Protein AF-A0A1R1A2C7-F1 (afdb_monomer)

Solvent-accessible surface area (backbone atoms only — not comparable to full-atom values): 6260 Å² total; per-residue (Å²): 117,74,68,60,58,54,49,56,50,51,51,52,50,51,54,51,51,52,58,71,68,53,67,55,67,71,57,52,54,53,50,50,53,48,48,52,52,50,35,51,52,44,45,53,53,35,50,52,50,51,53,52,50,52,51,51,51,54,53,48,56,50,35,34,74,68,69,76,42,66,92,82,44,61,68,59,53,50,53,53,50,53,52,48,53,54,42,50,50,45,51,52,53,32,52,53,49,50,50,52,53,50,51,53,53,42,46,75,71,62,75,60,129

Sequence (113 aa):
MLSYLASETSEAYLKKMKK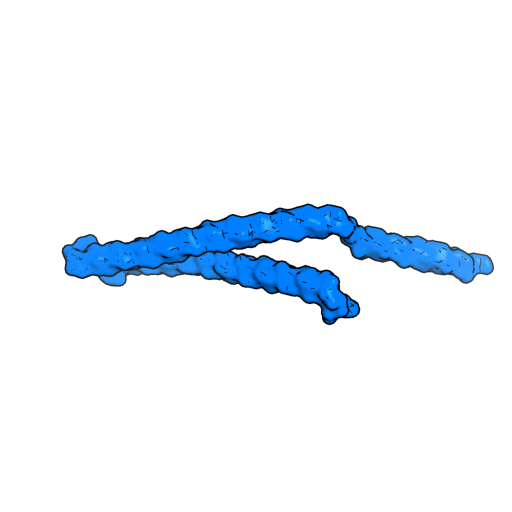MYAIDVNQLGALEWVLVIAGTFATIVSTIALVYWLYKIILFLWQVKLAKANLNDSIFWKRMGIALVIIMLFVTSGMFAILEGIFNVLGKMGWTM

Mean predicted aligned error: 14.44 Å

Radius of gyration: 26.16 Å; Cα contacts (8 Å, |Δi|>4): 31; chains: 1; bounding box: 45×22×90 Å

Foldseek 3Di:
DVVVVVVVVVVVVVVVVVVVPPPPVVVVVVVLVVLVVVLVVLVVVLVVLVVVLVVVVVVQVVCVVVVNDDPPPVVVVVVSVVSVVVSVVSVVSSVVSVVVVVVVVCVVVVVPD

pLDDT: mean 73.15, std 12.79, range [44.91, 91.94]

Structure (mmCIF, N/CA/C/O backbone):
data_AF-A0A1R1A2C7-F1
#
_entry.id   AF-A0A1R1A2C7-F1
#
loop_
_atom_site.group_PDB
_atom_site.id
_atom_site.type_symbol
_atom_site.label_atom_id
_atom_site.label_alt_id
_atom_site.label_comp_id
_atom_site.label_asym_id
_atom_site.label_entity_id
_atom_site.label_seq_id
_atom_site.pdbx_PDB_ins_code
_atom_site.Cartn_x
_atom_site.Cartn_y
_atom_site.Cartn_z
_atom_site.occupancy
_atom_site.B_iso_or_equiv
_atom_site.auth_seq_id
_atom_site.auth_comp_id
_atom_site.auth_asym_id
_atom_site.auth_atom_id
_atom_site.pdbx_PDB_model_num
ATOM 1 N N . MET A 1 1 ? 14.806 -10.898 -65.736 1.00 49.12 1 MET A N 1
ATOM 2 C CA . MET A 1 1 ? 14.293 -9.547 -65.407 1.00 49.12 1 MET A CA 1
ATOM 3 C C . MET A 1 1 ? 13.236 -9.585 -64.301 1.00 49.12 1 MET A C 1
ATOM 5 O O . MET A 1 1 ? 13.365 -8.825 -63.357 1.00 49.12 1 MET A O 1
ATOM 9 N N . LEU A 1 2 ? 12.266 -10.513 -64.335 1.00 50.66 2 LEU A N 1
ATOM 10 C CA . LEU A 1 2 ? 11.272 -10.695 -63.256 1.00 50.66 2 LEU A CA 1
ATOM 11 C C . LEU A 1 2 ? 11.848 -11.212 -61.918 1.00 50.66 2 LEU A C 1
ATOM 13 O O . LEU A 1 2 ? 11.314 -10.890 -60.864 1.00 50.66 2 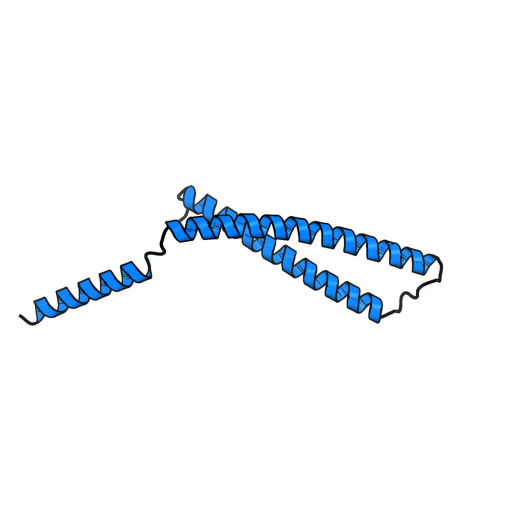LEU A O 1
ATOM 17 N N . SER A 1 3 ? 12.959 -11.958 -61.936 1.00 52.62 3 SER A N 1
ATOM 18 C CA . SER A 1 3 ? 13.619 -12.462 -60.718 1.00 52.62 3 SER A CA 1
ATOM 19 C C . SER A 1 3 ? 14.326 -11.378 -59.890 1.00 52.62 3 SER A C 1
ATOM 21 O O . SER A 1 3 ? 14.399 -11.504 -58.673 1.00 52.62 3 SER A O 1
ATOM 23 N N . TYR A 1 4 ? 14.795 -10.298 -60.526 1.00 53.62 4 TYR A N 1
ATOM 24 C CA . TYR A 1 4 ? 15.480 -9.181 -59.856 1.00 53.62 4 TYR A CA 1
ATOM 25 C C . TYR A 1 4 ? 14.511 -8.262 -59.092 1.00 53.62 4 TYR A C 1
ATOM 27 O O . TYR A 1 4 ? 14.854 -7.720 -58.047 1.00 53.62 4 TYR A O 1
ATOM 35 N N . LEU A 1 5 ? 13.271 -8.125 -59.572 1.00 55.19 5 LEU A N 1
ATOM 36 C CA . LEU A 1 5 ? 12.240 -7.336 -58.884 1.00 55.19 5 LEU A CA 1
ATOM 37 C C . LEU A 1 5 ? 11.719 -8.047 -57.621 1.00 55.19 5 LEU A C 1
ATOM 39 O O . LEU A 1 5 ? 11.337 -7.401 -56.642 1.00 55.19 5 LEU A O 1
ATOM 43 N N . ALA A 1 6 ? 11.742 -9.383 -57.615 1.00 58.38 6 ALA A N 1
ATOM 44 C CA . ALA A 1 6 ? 11.377 -10.187 -56.451 1.00 58.38 6 ALA A CA 1
ATOM 45 C C . ALA A 1 6 ? 12.449 -10.128 -55.345 1.00 58.38 6 ALA A C 1
ATOM 47 O O . ALA A 1 6 ? 12.106 -10.085 -54.164 1.00 58.38 6 ALA A O 1
ATOM 48 N N . SER A 1 7 ? 13.738 -10.066 -55.705 1.00 56.62 7 SER A N 1
ATOM 49 C CA . SER A 1 7 ? 14.815 -9.940 -54.716 1.00 56.62 7 SER A CA 1
ATOM 50 C C . SER A 1 7 ? 14.813 -8.569 -54.037 1.00 56.62 7 SER A C 1
ATOM 52 O O . SER A 1 7 ? 14.844 -8.519 -52.810 1.00 56.62 7 SER A O 1
ATOM 54 N N . GLU A 1 8 ? 14.668 -7.468 -54.786 1.00 60.47 8 GLU A N 1
ATOM 55 C CA . GLU A 1 8 ? 14.618 -6.117 -54.195 1.00 60.47 8 GLU A CA 1
ATOM 56 C C . GLU A 1 8 ? 13.424 -5.924 -53.254 1.00 60.47 8 GLU A C 1
ATOM 58 O O . GLU A 1 8 ? 13.559 -5.334 -52.180 1.00 60.47 8 GLU A O 1
ATOM 63 N N . THR A 1 9 ? 12.256 -6.460 -53.618 1.00 65.88 9 THR A N 1
ATOM 64 C CA . THR A 1 9 ? 11.080 -6.411 -52.743 1.00 65.88 9 THR A CA 1
ATOM 65 C C . THR A 1 9 ? 11.298 -7.251 -51.490 1.00 65.88 9 THR A C 1
ATOM 67 O O . THR A 1 9 ? 11.064 -6.751 -50.391 1.00 65.88 9 THR A O 1
ATOM 70 N N . SER A 1 10 ? 11.812 -8.479 -51.612 1.00 62.91 10 SER A N 1
ATOM 71 C CA . SER A 1 10 ? 12.092 -9.349 -50.461 1.00 62.91 10 SER A CA 1
ATOM 72 C C . SER A 1 10 ? 13.101 -8.738 -49.480 1.00 62.91 10 SER A C 1
ATOM 74 O O . SER A 1 10 ? 12.859 -8.742 -48.272 1.00 62.91 10 SER A O 1
ATOM 76 N N . GLU A 1 11 ? 14.174 -8.112 -49.973 1.00 72.44 11 GLU A N 1
ATOM 77 C CA . GLU A 1 11 ? 15.144 -7.423 -49.120 1.00 72.44 11 GLU A CA 1
ATOM 78 C C . GLU A 1 11 ? 14.541 -6.180 -48.463 1.00 72.44 11 GLU A C 1
ATOM 80 O O . GLU A 1 11 ? 14.780 -5.923 -47.279 1.00 72.44 11 GLU A O 1
ATOM 85 N N . ALA A 1 12 ? 13.701 -5.432 -49.184 1.00 68.56 12 ALA A N 1
ATOM 86 C CA . ALA A 1 12 ? 12.972 -4.303 -48.622 1.00 68.56 12 ALA A CA 1
ATOM 87 C C . ALA A 1 12 ? 11.993 -4.743 -47.518 1.00 68.56 12 ALA A C 1
ATOM 89 O O . ALA A 1 12 ? 11.914 -4.081 -46.479 1.00 68.56 12 ALA A O 1
ATOM 90 N N . TYR A 1 13 ? 11.303 -5.876 -47.688 1.00 62.53 13 TYR A N 1
ATOM 91 C CA . TYR A 1 13 ? 10.437 -6.468 -46.663 1.00 62.53 13 TYR A CA 1
ATOM 92 C C . TYR A 1 13 ? 11.237 -6.942 -45.446 1.00 62.53 13 TYR A C 1
ATOM 94 O O . TYR A 1 13 ? 10.869 -6.612 -44.317 1.00 62.53 13 TYR A O 1
ATOM 102 N N . LEU A 1 14 ? 12.370 -7.621 -45.647 1.00 64.75 14 LEU A N 1
ATOM 103 C CA . LEU A 1 14 ? 13.258 -8.038 -44.558 1.00 64.75 14 LEU A CA 1
ATOM 104 C C . LEU A 1 14 ? 13.818 -6.838 -43.788 1.00 64.75 14 LEU A C 1
ATOM 106 O O . LEU A 1 14 ? 13.853 -6.851 -42.560 1.00 64.75 14 LEU A O 1
ATOM 110 N N . LYS A 1 15 ? 14.184 -5.755 -44.477 1.00 68.19 15 LYS A N 1
ATOM 111 C CA . LYS A 1 15 ? 14.676 -4.520 -43.848 1.00 68.19 15 LYS A CA 1
ATOM 112 C C . LYS A 1 15 ? 13.582 -3.794 -43.058 1.00 68.19 15 LYS A C 1
ATOM 114 O O . LYS A 1 15 ? 13.873 -3.199 -42.022 1.00 68.19 15 LYS A O 1
ATOM 119 N N . LYS A 1 16 ? 12.326 -3.864 -43.513 1.00 62.94 16 LYS A N 1
ATOM 120 C CA . LYS A 1 16 ? 11.154 -3.294 -42.827 1.00 62.94 16 LYS A CA 1
ATOM 121 C C . LYS A 1 16 ? 10.780 -4.104 -41.581 1.00 62.94 16 LYS A C 1
ATOM 123 O O . LYS A 1 16 ? 10.561 -3.512 -40.529 1.00 62.94 16 LYS A O 1
ATOM 128 N N . MET A 1 17 ? 10.822 -5.435 -41.672 1.00 59.47 17 MET A N 1
ATOM 129 C CA . MET A 1 17 ? 10.673 -6.351 -40.532 1.00 59.47 17 MET A CA 1
ATOM 130 C C . MET A 1 17 ? 11.777 -6.124 -39.491 1.00 59.47 17 MET A C 1
ATOM 132 O O . MET A 1 17 ? 11.493 -5.969 -38.308 1.00 59.47 17 MET A O 1
ATOM 136 N N . LYS A 1 18 ? 13.035 -5.993 -39.934 1.00 56.41 18 LYS A N 1
ATOM 137 C CA . LYS A 1 18 ? 14.185 -5.732 -39.056 1.00 56.41 18 LYS A CA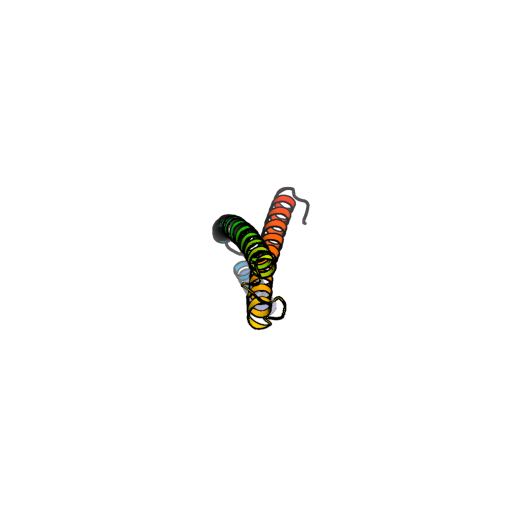 1
ATOM 138 C C . LYS A 1 18 ? 14.118 -4.357 -38.383 1.00 56.41 18 LYS A C 1
ATOM 140 O O . LYS A 1 18 ? 14.595 -4.217 -37.269 1.00 56.41 18 LYS A O 1
ATOM 145 N N . LYS A 1 19 ? 13.500 -3.355 -39.024 1.00 57.88 19 LYS A N 1
ATOM 146 C CA . LYS A 1 19 ? 13.232 -2.035 -38.424 1.00 57.88 19 LYS A CA 1
ATOM 147 C C . LYS A 1 19 ? 12.044 -2.021 -37.457 1.00 57.88 19 LYS A C 1
ATOM 149 O O . LYS A 1 19 ? 12.091 -1.251 -36.512 1.00 57.88 19 LYS A O 1
ATOM 154 N N . MET A 1 20 ? 11.009 -2.841 -37.665 1.00 57.69 20 MET A N 1
ATOM 155 C CA . MET A 1 20 ? 9.928 -3.005 -36.675 1.00 57.69 20 MET A CA 1
ATOM 156 C C . MET A 1 20 ? 10.402 -3.752 -35.421 1.00 57.69 20 MET A C 1
ATOM 158 O O . MET A 1 20 ? 9.956 -3.429 -34.328 1.00 57.69 20 MET A O 1
ATOM 162 N N . TYR A 1 21 ? 11.309 -4.724 -35.575 1.00 48.81 21 TYR A N 1
ATOM 163 C CA . TYR A 1 21 ? 11.869 -5.516 -34.470 1.00 48.81 21 TYR A CA 1
ATOM 164 C C . TYR A 1 21 ? 13.131 -4.930 -33.834 1.00 48.81 21 TYR A C 1
ATOM 166 O O . TYR A 1 21 ? 13.552 -5.404 -32.780 1.00 48.81 21 TYR A O 1
ATOM 174 N N . ALA A 1 22 ? 13.744 -3.911 -34.442 1.00 48.03 22 ALA A N 1
ATOM 175 C CA . ALA A 1 22 ? 14.788 -3.125 -33.800 1.00 48.03 22 ALA A CA 1
ATOM 176 C C . ALA A 1 22 ? 14.132 -2.220 -32.754 1.00 48.03 22 ALA A C 1
ATOM 178 O O . ALA A 1 22 ? 13.984 -1.017 -32.950 1.00 48.03 22 ALA A O 1
ATOM 179 N N . ILE A 1 23 ? 13.689 -2.834 -31.658 1.00 50.72 23 ILE A N 1
ATOM 180 C CA . ILE A 1 23 ? 13.350 -2.122 -30.437 1.00 50.72 23 ILE A CA 1
ATOM 181 C C . ILE A 1 23 ? 14.615 -1.356 -30.061 1.00 50.72 23 ILE A C 1
ATOM 183 O O . ILE A 1 23 ? 15.681 -1.946 -29.873 1.00 50.72 23 ILE A O 1
ATOM 187 N N . ASP A 1 24 ? 14.508 -0.033 -30.063 1.00 47.97 24 ASP A N 1
ATOM 188 C CA . ASP A 1 24 ? 15.617 0.867 -29.804 1.00 47.97 24 ASP A CA 1
ATOM 189 C C . ASP A 1 24 ? 16.172 0.550 -28.406 1.00 47.97 24 ASP A C 1
ATOM 191 O O . ASP A 1 24 ? 15.517 0.783 -27.388 1.00 47.97 24 ASP A O 1
ATOM 195 N N . VAL A 1 25 ? 17.361 -0.055 -28.351 1.00 53.00 25 VAL A N 1
ATOM 196 C CA . VAL A 1 25 ? 18.024 -0.502 -27.111 1.00 53.00 25 VAL A CA 1
ATOM 197 C C . VAL A 1 25 ? 18.177 0.629 -26.091 1.00 53.00 25 VAL A C 1
ATOM 199 O O . VAL A 1 25 ? 18.214 0.385 -24.886 1.00 53.00 25 VAL A O 1
ATOM 202 N N . ASN A 1 26 ? 18.190 1.877 -26.562 1.00 53.44 26 ASN A N 1
ATOM 203 C CA . ASN A 1 26 ? 18.236 3.059 -25.713 1.00 53.44 26 ASN A CA 1
ATOM 204 C C . ASN A 1 26 ? 16.892 3.338 -25.008 1.00 53.44 26 ASN A C 1
ATOM 206 O O . ASN A 1 26 ? 16.872 3.809 -23.873 1.00 53.44 26 ASN A O 1
ATOM 210 N N . GLN A 1 27 ? 15.763 3.011 -25.646 1.00 53.47 27 GLN A N 1
ATOM 211 C CA . GLN A 1 27 ? 14.435 3.108 -25.029 1.00 53.47 27 GLN A CA 1
ATO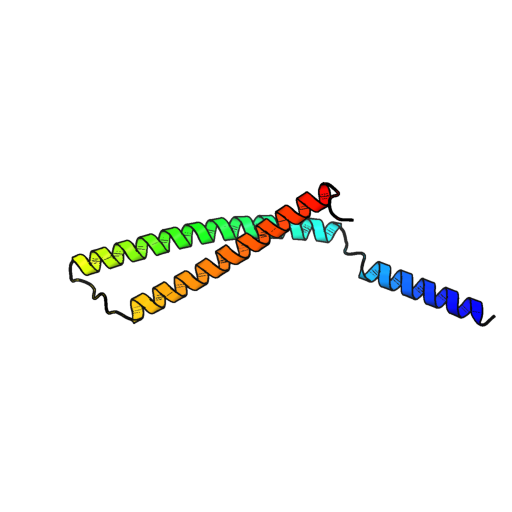M 212 C C . GLN A 1 27 ? 14.167 1.951 -24.063 1.00 53.47 27 GLN A C 1
ATOM 214 O O . GLN A 1 27 ? 13.546 2.169 -23.025 1.00 53.47 27 GLN A O 1
ATOM 219 N N . LEU A 1 28 ? 14.695 0.755 -24.349 1.00 56.59 28 LEU A N 1
ATOM 220 C CA . LEU A 1 28 ? 14.689 -0.376 -23.413 1.00 56.59 28 LEU A CA 1
ATOM 221 C C . LEU A 1 28 ? 15.410 -0.029 -22.104 1.00 56.59 28 LEU A C 1
ATOM 223 O O . LEU A 1 28 ? 14.858 -0.258 -21.035 1.00 56.59 28 LEU A O 1
ATOM 227 N N . GLY A 1 29 ? 16.588 0.603 -22.172 1.00 60.59 29 GLY A N 1
ATOM 228 C CA . GLY A 1 29 ? 17.335 1.003 -20.973 1.00 60.59 29 GLY A CA 1
ATOM 229 C C . GLY A 1 29 ? 16.610 2.041 -20.105 1.00 60.59 29 GLY A C 1
ATOM 230 O O . GLY A 1 29 ? 16.622 1.943 -18.878 1.00 60.59 29 GLY A O 1
ATOM 231 N N . ALA A 1 30 ? 15.935 3.015 -20.723 1.00 62.38 30 ALA A N 1
ATOM 232 C CA . ALA A 1 30 ? 15.129 3.997 -19.997 1.00 62.38 30 ALA A CA 1
ATOM 233 C C . ALA A 1 30 ? 13.864 3.370 -19.386 1.00 62.38 30 ALA A C 1
ATOM 235 O O . ALA A 1 30 ? 13.507 3.685 -18.250 1.00 62.38 30 ALA A O 1
ATOM 236 N N . LEU A 1 31 ? 13.209 2.459 -20.113 1.00 62.78 31 LEU A N 1
ATOM 237 C CA . LEU A 1 31 ? 12.029 1.742 -19.636 1.00 62.78 31 LEU A CA 1
ATOM 238 C C . LEU A 1 31 ? 12.372 0.802 -18.472 1.00 62.78 31 LEU A C 1
ATOM 240 O O . LEU A 1 31 ? 11.640 0.778 -17.487 1.00 62.78 31 LEU A O 1
ATOM 244 N N . GLU A 1 32 ? 13.510 0.104 -18.542 1.00 66.38 32 GLU A N 1
ATOM 245 C CA . GLU A 1 32 ? 14.046 -0.704 -17.440 1.00 66.38 32 GLU A CA 1
ATOM 246 C C . GLU A 1 32 ? 14.267 0.141 -16.185 1.00 66.38 32 GLU A C 1
ATOM 248 O O . GLU A 1 32 ? 13.814 -0.226 -15.104 1.00 66.38 32 GLU A O 1
ATOM 253 N N . TRP A 1 33 ? 14.918 1.300 -16.309 1.00 66.75 33 TRP A N 1
ATOM 254 C CA . TRP A 1 33 ? 15.166 2.176 -15.161 1.00 66.75 33 TRP A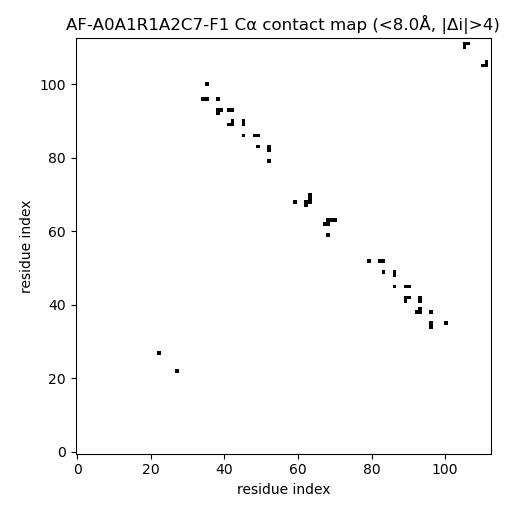 CA 1
ATOM 255 C C . TRP A 1 33 ? 13.871 2.712 -14.542 1.00 66.75 33 TRP A C 1
ATOM 257 O O . TRP A 1 33 ? 13.734 2.754 -13.318 1.00 66.75 33 TRP A O 1
ATOM 267 N N . VAL A 1 34 ? 12.894 3.075 -15.378 1.00 73.12 34 VAL A N 1
ATOM 268 C CA . VAL A 1 34 ? 11.564 3.502 -14.923 1.00 73.12 34 VAL A CA 1
ATOM 269 C C . VAL A 1 34 ? 10.831 2.358 -14.222 1.00 73.12 34 VAL A C 1
ATOM 271 O O . VAL A 1 34 ? 10.265 2.584 -13.154 1.00 73.12 34 VAL A O 1
ATOM 274 N N . LEU A 1 35 ? 10.883 1.135 -14.757 1.00 70.19 35 LEU A N 1
ATOM 275 C CA . LEU A 1 35 ? 10.295 -0.057 -14.138 1.00 70.19 35 LEU A CA 1
ATOM 276 C C . LEU A 1 35 ? 10.952 -0.392 -12.796 1.00 70.19 35 LEU A C 1
ATOM 278 O O . LEU A 1 35 ? 10.246 -0.686 -11.835 1.00 70.19 35 LEU A O 1
ATOM 282 N N . VAL A 1 36 ? 12.278 -0.288 -12.689 1.00 73.19 36 VAL A N 1
ATOM 283 C CA . VAL A 1 36 ? 13.012 -0.542 -11.438 1.00 73.19 36 VAL A CA 1
ATOM 284 C C . VAL A 1 36 ? 12.641 0.484 -10.366 1.00 73.19 36 VAL A C 1
ATOM 286 O O . VAL A 1 36 ? 12.346 0.108 -9.226 1.00 73.19 36 VAL A O 1
ATOM 289 N N . ILE A 1 37 ? 12.599 1.775 -10.713 1.00 75.94 37 ILE A N 1
ATOM 290 C CA . ILE A 1 37 ? 12.165 2.823 -9.780 1.00 75.94 37 ILE A CA 1
ATOM 291 C C . ILE A 1 37 ? 10.706 2.589 -9.380 1.00 75.94 37 ILE A C 1
ATOM 293 O O . ILE A 1 37 ? 10.396 2.543 -8.188 1.00 75.94 37 ILE A O 1
ATOM 297 N N . ALA A 1 38 ? 9.813 2.413 -10.355 1.00 73.69 38 ALA A N 1
ATOM 298 C CA . ALA A 1 38 ? 8.388 2.227 -10.111 1.00 73.69 38 ALA A CA 1
ATOM 299 C C . ALA A 1 38 ? 8.119 0.984 -9.252 1.00 73.69 38 ALA A C 1
ATOM 301 O O . ALA A 1 38 ? 7.349 1.061 -8.298 1.00 73.69 38 ALA A O 1
ATOM 302 N N . GLY A 1 39 ? 8.805 -0.128 -9.524 1.00 74.19 39 GLY A N 1
ATOM 303 C CA . GLY A 1 39 ? 8.719 -1.361 -8.745 1.00 74.19 39 GLY A CA 1
ATOM 304 C C . GLY A 1 39 ? 9.205 -1.178 -7.308 1.00 74.19 39 GLY A C 1
ATOM 305 O O . GLY A 1 39 ? 8.544 -1.623 -6.367 1.00 74.19 39 GLY A O 1
ATOM 306 N N . THR A 1 40 ? 10.308 -0.454 -7.107 1.00 78.38 40 THR A N 1
ATOM 307 C CA . THR A 1 40 ? 10.839 -0.169 -5.763 1.00 78.38 40 THR A CA 1
ATOM 308 C C . THR A 1 40 ? 9.873 0.699 -4.956 1.00 78.38 40 THR A C 1
ATOM 310 O O . THR A 1 40 ? 9.532 0.362 -3.820 1.00 78.38 40 THR A O 1
ATOM 313 N N . PHE A 1 41 ? 9.360 1.779 -5.553 1.00 79.62 41 PHE A N 1
ATOM 314 C CA . PHE A 1 41 ? 8.359 2.636 -4.914 1.00 79.62 41 PHE A CA 1
ATOM 315 C C . PHE A 1 41 ? 7.063 1.877 -4.616 1.00 79.62 41 PHE A C 1
ATOM 317 O O . PHE A 1 41 ? 6.549 1.970 -3.501 1.00 79.62 41 PHE A O 1
ATOM 324 N N . ALA A 1 42 ? 6.564 1.083 -5.567 1.00 79.19 42 ALA A N 1
ATOM 325 C CA . ALA A 1 42 ? 5.375 0.259 -5.376 1.00 79.19 42 ALA A CA 1
ATOM 326 C C . ALA A 1 42 ? 5.552 -0.727 -4.214 1.00 79.19 42 ALA A C 1
ATOM 328 O O . ALA A 1 42 ? 4.648 -0.880 -3.395 1.00 79.19 42 ALA A O 1
ATOM 329 N N . THR A 1 43 ? 6.733 -1.334 -4.082 1.00 81.38 43 THR A N 1
ATOM 330 C CA . THR A 1 43 ? 7.035 -2.281 -2.999 1.00 81.38 43 THR A CA 1
ATOM 331 C C . THR A 1 43 ? 7.039 -1.595 -1.631 1.00 81.38 43 THR A C 1
ATOM 333 O O . THR A 1 43 ? 6.428 -2.101 -0.686 1.00 81.38 43 THR A O 1
ATOM 336 N N . ILE A 1 44 ? 7.661 -0.415 -1.514 1.00 85.12 44 ILE A N 1
ATOM 337 C CA . ILE A 1 44 ? 7.686 0.364 -0.263 1.00 85.12 44 ILE A CA 1
ATOM 338 C C . ILE A 1 44 ? 6.267 0.787 0.130 1.00 85.12 44 ILE A C 1
ATOM 340 O O . ILE A 1 44 ? 5.842 0.558 1.265 1.00 85.12 44 ILE A O 1
ATOM 344 N N . VAL A 1 45 ? 5.510 1.353 -0.814 1.00 86.00 45 VAL A N 1
ATOM 345 C CA . VAL A 1 45 ? 4.131 1.804 -0.579 1.00 86.00 45 VAL A CA 1
ATOM 346 C C . VAL A 1 45 ? 3.236 0.629 -0.188 1.00 86.00 45 VAL A C 1
ATOM 348 O O . VAL A 1 45 ? 2.493 0.724 0.788 1.00 86.00 45 VAL A O 1
ATOM 351 N N . SER A 1 46 ? 3.350 -0.499 -0.891 1.00 85.75 46 SER A N 1
ATOM 352 C CA . SER A 1 46 ? 2.592 -1.715 -0.591 1.00 85.75 46 SER A CA 1
ATOM 353 C C . SER A 1 46 ? 2.919 -2.262 0.799 1.00 85.75 46 SER A C 1
ATOM 355 O O . SER A 1 46 ? 2.015 -2.646 1.538 1.00 85.75 46 SER A O 1
ATOM 357 N N . THR A 1 47 ? 4.193 -2.244 1.196 1.00 85.81 47 THR A N 1
ATOM 358 C CA . THR A 1 47 ? 4.626 -2.691 2.529 1.00 85.81 47 THR A CA 1
ATOM 359 C C . THR A 1 47 ? 4.027 -1.814 3.628 1.00 85.81 47 THR A C 1
ATOM 361 O O . THR A 1 47 ? 3.444 -2.331 4.581 1.00 85.81 47 THR A O 1
ATOM 364 N N . ILE A 1 48 ? 4.098 -0.487 3.480 1.00 88.38 48 ILE A N 1
ATOM 365 C CA . ILE A 1 48 ? 3.502 0.459 4.437 1.00 88.38 48 ILE A CA 1
ATOM 366 C C . ILE A 1 48 ? 1.982 0.267 4.509 1.00 88.38 48 ILE A C 1
ATOM 368 O O . ILE A 1 48 ? 1.414 0.243 5.602 1.00 88.38 48 ILE A O 1
ATOM 372 N N . ALA A 1 49 ? 1.322 0.087 3.362 1.00 88.31 49 ALA A N 1
ATOM 373 C CA . ALA A 1 49 ? -0.115 -0.158 3.299 1.00 88.31 49 ALA A CA 1
ATOM 374 C C . ALA A 1 49 ? -0.511 -1.456 4.024 1.00 88.31 49 ALA A C 1
ATOM 376 O O . ALA A 1 49 ? -1.497 -1.460 4.762 1.00 88.31 49 ALA A O 1
ATOM 377 N N . LEU A 1 50 ? 0.279 -2.527 3.887 1.00 87.81 50 LEU A N 1
ATOM 378 C CA . LEU A 1 50 ? 0.080 -3.797 4.596 1.00 87.81 50 LEU A CA 1
ATOM 379 C C . LEU A 1 50 ? 0.215 -3.636 6.115 1.00 87.81 50 LEU A C 1
ATOM 381 O O . LEU A 1 50 ? -0.639 -4.105 6.868 1.00 87.81 50 LEU A O 1
ATOM 385 N N . VAL A 1 51 ? 1.254 -2.929 6.570 1.00 91.50 51 VAL A N 1
ATOM 386 C CA . VAL A 1 51 ? 1.471 -2.643 7.998 1.00 91.50 51 VAL A CA 1
ATOM 387 C C . VAL A 1 51 ? 0.327 -1.799 8.563 1.00 91.50 51 VAL A C 1
ATOM 389 O O . VAL A 1 51 ? -0.210 -2.112 9.627 1.00 91.50 51 VAL A O 1
ATOM 392 N N . TYR A 1 52 ? -0.098 -0.762 7.838 1.00 90.44 52 TYR A N 1
ATOM 393 C CA . TYR A 1 52 ? -1.227 0.076 8.237 1.00 90.44 52 TYR A CA 1
ATOM 394 C C . TYR A 1 52 ? -2.539 -0.717 8.301 1.00 90.44 52 TYR A C 1
ATOM 396 O O . TYR A 1 52 ? -3.321 -0.562 9.242 1.00 90.44 52 TYR A O 1
ATOM 404 N N . TRP A 1 53 ? -2.774 -1.599 7.327 1.00 91.94 53 TRP A N 1
ATOM 405 C CA . TRP A 1 53 ? -3.941 -2.475 7.294 1.00 91.94 53 TRP A CA 1
ATOM 406 C C . TRP A 1 53 ? -3.971 -3.423 8.502 1.00 91.94 53 TRP A C 1
ATOM 408 O O . TRP A 1 53 ? -4.994 -3.507 9.186 1.00 91.94 53 TRP A O 1
ATOM 418 N N . LEU A 1 54 ? -2.840 -4.056 8.836 1.00 89.44 54 LEU A N 1
ATOM 419 C CA . LEU A 1 54 ? -2.706 -4.899 10.030 1.00 89.44 54 LEU A CA 1
ATOM 420 C C . LEU A 1 54 ? -2.975 -4.110 11.314 1.00 89.44 54 LEU A C 1
ATOM 422 O O . LEU A 1 54 ? -3.758 -4.547 12.160 1.00 89.44 54 LEU A O 1
ATOM 426 N N . TYR A 1 55 ? -2.386 -2.919 11.437 1.00 91.62 55 TYR A N 1
ATOM 427 C CA . TYR A 1 55 ? -2.624 -2.035 12.575 1.00 91.62 55 TYR A CA 1
ATOM 428 C C . TYR A 1 55 ? -4.116 -1.708 12.735 1.00 91.62 55 TYR A C 1
ATOM 430 O O . TYR A 1 55 ? -4.661 -1.813 13.834 1.00 91.62 55 TYR A O 1
ATOM 438 N N . LYS A 1 56 ? -4.812 -1.390 11.635 1.00 86.94 56 LYS A N 1
ATOM 439 C CA . LYS A 1 56 ? -6.260 -1.133 11.621 1.00 86.94 56 LYS A CA 1
ATOM 440 C C . LYS A 1 56 ? -7.086 -2.327 12.103 1.00 86.94 56 LYS A C 1
ATOM 442 O O . LYS A 1 56 ? -8.050 -2.110 12.839 1.00 86.94 56 LYS A O 1
ATOM 447 N N . ILE A 1 57 ? -6.724 -3.557 11.726 1.00 88.38 57 ILE A N 1
ATOM 448 C CA . ILE A 1 57 ? -7.397 -4.769 12.225 1.00 88.38 57 ILE A CA 1
ATOM 449 C C . ILE A 1 57 ? -7.213 -4.912 13.729 1.00 88.38 57 ILE A C 1
ATOM 451 O O . ILE A 1 57 ? -8.190 -5.125 14.443 1.00 88.38 57 ILE A O 1
ATOM 455 N N . ILE A 1 58 ? -5.984 -4.769 14.222 1.00 89.25 58 ILE A N 1
ATOM 456 C CA . ILE A 1 58 ? -5.689 -4.911 15.652 1.00 89.25 58 ILE A CA 1
ATOM 457 C C . ILE A 1 58 ? -6.463 -3.861 16.460 1.00 89.25 58 ILE A C 1
ATOM 459 O O . ILE A 1 58 ? -7.066 -4.180 17.485 1.00 89.25 58 ILE A O 1
ATOM 463 N N . LEU A 1 59 ? -6.511 -2.619 15.970 1.00 88.25 59 LEU A N 1
ATOM 464 C CA . LEU A 1 59 ? -7.267 -1.537 16.598 1.00 88.25 59 LEU A CA 1
ATOM 465 C C . LEU A 1 59 ? -8.772 -1.847 16.631 1.00 88.25 59 LEU A C 1
ATOM 467 O O . LEU A 1 59 ? -9.422 -1.635 17.653 1.00 88.25 59 LEU A O 1
ATOM 471 N N . PHE A 1 60 ? -9.323 -2.396 15.545 1.00 85.38 60 PHE A N 1
ATOM 472 C CA . PHE A 1 60 ? -10.720 -2.829 15.498 1.00 85.38 60 PHE A CA 1
ATOM 473 C C . PHE A 1 60 ? -11.006 -3.964 16.488 1.00 85.38 60 PHE A C 1
ATOM 475 O O . PHE A 1 60 ? -11.962 -3.875 17.256 1.00 85.38 60 PHE A O 1
ATOM 482 N N . LEU A 1 61 ? -10.145 -4.984 16.550 1.00 85.19 61 LEU A N 1
ATOM 483 C CA . LEU A 1 61 ? -10.259 -6.076 17.524 1.00 85.19 61 LEU A CA 1
ATOM 484 C C . LEU A 1 61 ? -10.210 -5.557 18.968 1.00 85.19 61 LEU A C 1
ATOM 486 O O . LEU A 1 61 ? -10.942 -6.041 19.833 1.00 85.19 61 LEU A O 1
ATOM 490 N N . TRP A 1 62 ? -9.405 -4.529 19.238 1.00 86.12 62 TRP A N 1
ATOM 491 C CA . TRP A 1 62 ? -9.382 -3.883 20.547 1.00 86.12 62 TRP A CA 1
ATOM 492 C C . TRP A 1 62 ? -10.687 -3.123 20.836 1.00 86.12 62 TRP A C 1
ATOM 494 O O . TRP A 1 62 ? -11.247 -3.246 21.925 1.00 86.12 62 TRP A O 1
ATOM 504 N N . GLN A 1 63 ? -11.235 -2.385 19.868 1.00 84.19 63 GLN A N 1
ATOM 505 C CA . GLN A 1 63 ? -12.528 -1.709 20.034 1.00 84.19 63 GLN A CA 1
ATOM 506 C C . GLN A 1 63 ? -13.679 -2.694 20.269 1.00 84.19 63 GLN A C 1
ATOM 508 O O . GLN A 1 63 ? -14.557 -2.422 21.089 1.00 84.19 63 GLN A O 1
ATOM 513 N N . VAL A 1 64 ? -13.638 -3.857 19.618 1.00 83.94 64 VAL A N 1
ATOM 514 C CA . VAL A 1 64 ? -14.559 -4.972 19.867 1.00 83.94 64 VAL A CA 1
ATOM 515 C C . VAL A 1 64 ? -14.417 -5.495 21.296 1.00 83.94 64 VAL A C 1
ATOM 517 O O . VAL A 1 64 ? -15.421 -5.655 21.983 1.00 83.94 64 VAL A O 1
ATOM 520 N N . LYS A 1 65 ? -13.186 -5.709 21.786 1.00 80.31 65 LYS A N 1
ATOM 521 C CA . LYS A 1 65 ? -12.939 -6.133 23.179 1.00 80.31 65 LYS A CA 1
ATOM 522 C C . LYS A 1 65 ? -13.512 -5.138 24.195 1.00 80.31 65 LYS A C 1
ATOM 524 O O . LYS A 1 65 ? -13.963 -5.540 25.261 1.00 80.31 65 LYS A O 1
ATOM 529 N N . LEU A 1 66 ? -13.505 -3.847 23.864 1.00 84.50 66 LEU A N 1
ATOM 530 C CA . LEU A 1 66 ? -14.096 -2.780 24.678 1.00 84.50 66 LEU A CA 1
ATOM 531 C C . LEU A 1 66 ? -15.619 -2.634 24.490 1.00 84.50 66 LEU A C 1
ATOM 533 O O . LEU A 1 66 ? -16.183 -1.659 24.980 1.00 84.50 66 LEU A O 1
ATOM 537 N N . ALA A 1 67 ? -16.269 -3.548 23.758 1.00 78.19 67 ALA A N 1
ATOM 538 C CA . ALA A 1 67 ? -17.684 -3.499 23.374 1.00 78.19 67 ALA A CA 1
ATOM 539 C C . ALA A 1 67 ? -18.103 -2.203 22.646 1.00 78.19 67 ALA A C 1
ATOM 541 O O . ALA A 1 67 ? -19.287 -1.893 22.538 1.00 78.19 67 ALA A O 1
ATOM 542 N N . LYS A 1 68 ? -17.134 -1.442 22.119 1.00 75.50 68 LYS A N 1
ATOM 543 C CA . LYS A 1 68 ? -17.365 -0.205 21.355 1.00 75.50 68 LYS A CA 1
ATOM 544 C C . LYS A 1 68 ? -17.652 -0.472 19.880 1.00 75.50 68 LYS A C 1
ATOM 546 O O . LYS A 1 68 ? -18.124 0.419 19.182 1.00 75.50 68 LYS A O 1
ATOM 551 N N . ALA A 1 69 ? -17.341 -1.673 19.406 1.00 77.00 69 ALA A N 1
ATOM 552 C CA . ALA A 1 69 ? -17.558 -2.112 18.038 1.00 77.00 69 ALA A CA 1
ATOM 553 C C . ALA A 1 69 ? -18.119 -3.537 18.027 1.00 77.00 69 ALA A C 1
ATOM 555 O O . ALA A 1 69 ? -17.916 -4.304 18.969 1.00 77.00 69 ALA A O 1
ATOM 556 N N . ASN A 1 70 ? -18.818 -3.889 16.951 1.00 77.94 70 ASN A N 1
ATOM 557 C CA . ASN A 1 70 ? -19.465 -5.185 16.805 1.00 77.94 70 ASN A CA 1
ATOM 558 C C . ASN A 1 70 ? -18.745 -6.007 15.728 1.00 77.94 70 ASN A C 1
ATOM 560 O O . ASN A 1 70 ? -18.495 -5.506 14.633 1.00 77.94 70 ASN A O 1
ATOM 564 N N . LEU A 1 71 ? -18.425 -7.273 16.014 1.00 75.12 71 LEU A N 1
ATOM 565 C CA . LEU A 1 71 ? -17.733 -8.153 15.055 1.00 75.12 71 LEU A CA 1
ATOM 566 C C . LEU A 1 71 ? -18.555 -8.412 13.796 1.00 75.12 71 LEU A C 1
ATOM 568 O O . LEU A 1 71 ? -17.988 -8.699 12.745 1.00 75.12 71 LEU A O 1
ATOM 572 N N . ASN A 1 72 ? -19.878 -8.289 13.904 1.00 80.31 72 ASN A N 1
ATOM 573 C CA . ASN A 1 72 ? -20.806 -8.520 12.808 1.00 80.31 72 ASN A CA 1
ATOM 574 C C . ASN A 1 72 ? -20.980 -7.300 11.880 1.00 80.31 72 ASN A C 1
ATOM 576 O O . ASN A 1 72 ? -21.894 -7.270 11.056 1.00 80.31 72 ASN A O 1
ATOM 580 N N . ASP A 1 73 ? -20.135 -6.271 12.006 1.00 82.69 73 ASP A N 1
ATOM 581 C CA . ASP A 1 73 ? -20.152 -5.131 11.090 1.00 82.69 73 ASP A CA 1
ATOM 582 C C . ASP A 1 73 ? -19.626 -5.539 9.701 1.00 82.69 73 ASP A C 1
ATOM 584 O O . ASP A 1 73 ? -18.431 -5.480 9.396 1.00 82.69 73 ASP A O 1
ATOM 588 N N . SER A 1 74 ? -20.548 -5.961 8.831 1.00 81.69 74 SER A N 1
ATOM 589 C CA . SER A 1 74 ? -20.216 -6.374 7.463 1.00 81.69 74 SER A CA 1
ATOM 590 C C . SER A 1 74 ? -19.616 -5.246 6.615 1.00 81.69 74 SER A C 1
ATOM 592 O O . SER A 1 74 ? -18.891 -5.526 5.660 1.00 81.69 74 SER A O 1
ATOM 594 N N . ILE A 1 75 ? -19.882 -3.976 6.945 1.00 86.69 75 ILE A N 1
ATOM 595 C CA . ILE A 1 75 ? -19.351 -2.826 6.204 1.00 86.69 75 ILE A CA 1
ATOM 596 C C . ILE A 1 75 ? -17.861 -2.680 6.510 1.00 86.69 75 ILE A C 1
ATOM 598 O O . ILE A 1 75 ? -17.068 -2.471 5.587 1.00 86.69 75 ILE A O 1
ATOM 602 N N . PHE A 1 76 ? -17.471 -2.846 7.778 1.00 85.12 76 PHE A N 1
ATOM 603 C CA . PHE A 1 76 ? -16.065 -2.869 8.178 1.00 85.12 76 PHE A CA 1
ATOM 604 C C . PHE A 1 76 ? -15.299 -3.984 7.454 1.00 85.12 76 PHE A C 1
ATOM 606 O O . PHE A 1 76 ? -14.294 -3.710 6.793 1.00 85.12 76 PHE A O 1
ATOM 613 N N . TRP A 1 77 ? -15.808 -5.219 7.498 1.00 84.75 77 TRP A N 1
ATOM 614 C CA . TRP A 1 77 ? -15.158 -6.362 6.848 1.00 84.75 77 TRP A CA 1
ATOM 615 C C . TRP A 1 77 ? -15.092 -6.223 5.326 1.00 84.75 77 TRP A C 1
ATOM 617 O O . TRP A 1 77 ? -14.062 -6.547 4.739 1.00 84.75 77 TRP A O 1
ATOM 627 N N . LYS A 1 78 ? -16.127 -5.670 4.676 1.00 86.44 78 LYS A N 1
ATOM 628 C CA . LYS A 1 78 ? -16.086 -5.362 3.236 1.00 86.44 78 LYS A CA 1
ATOM 629 C C . LYS A 1 78 ? -14.999 -4.344 2.903 1.00 86.44 78 LYS A C 1
ATOM 631 O O . LYS A 1 78 ? -14.231 -4.567 1.973 1.00 86.44 78 LYS A O 1
ATOM 636 N N . ARG A 1 79 ? -14.892 -3.250 3.667 1.00 87.31 79 ARG A N 1
ATOM 637 C CA . ARG A 1 79 ? -13.841 -2.237 3.458 1.00 87.31 79 ARG A CA 1
ATOM 638 C C . ARG A 1 79 ? -12.444 -2.820 3.671 1.00 87.31 79 ARG A C 1
ATOM 640 O O . ARG A 1 79 ? -11.557 -2.553 2.865 1.00 87.31 79 ARG A O 1
ATOM 647 N N . MET A 1 80 ? -12.260 -3.645 4.701 1.00 86.56 80 MET A N 1
ATOM 648 C CA . MET A 1 80 ? -10.977 -4.305 4.964 1.00 86.56 80 MET A CA 1
ATOM 649 C C . MET A 1 80 ? -10.630 -5.358 3.912 1.00 86.56 80 MET A C 1
ATOM 651 O O . MET A 1 80 ? -9.472 -5.433 3.507 1.00 86.56 80 MET A O 1
ATOM 655 N N . GLY A 1 81 ? -11.615 -6.114 3.426 1.00 87.38 81 GLY A N 1
ATOM 656 C CA . GLY A 1 81 ? -11.440 -7.064 2.329 1.00 87.38 81 GLY A CA 1
ATOM 657 C C . GLY A 1 81 ? -11.032 -6.373 1.029 1.00 87.38 81 GLY A C 1
ATOM 658 O O . GLY A 1 81 ? -10.058 -6.779 0.406 1.00 87.38 81 GLY A O 1
ATOM 659 N N . ILE A 1 82 ? -11.704 -5.277 0.657 1.00 89.25 82 ILE A N 1
ATOM 660 C CA . ILE A 1 82 ? -11.346 -4.483 -0.533 1.00 89.25 82 ILE A CA 1
ATOM 661 C C . ILE A 1 82 ? -9.929 -3.912 -0.399 1.00 89.25 82 ILE A C 1
ATOM 663 O O . ILE A 1 82 ? -9.140 -4.007 -1.336 1.00 89.25 82 ILE A O 1
ATOM 667 N N . ALA A 1 83 ? -9.581 -3.361 0.768 1.00 87.38 83 ALA A N 1
ATOM 668 C CA . ALA A 1 83 ? -8.236 -2.851 1.015 1.00 87.38 83 ALA A CA 1
ATOM 669 C C . ALA A 1 83 ? -7.168 -3.948 0.863 1.00 87.38 83 ALA A C 1
ATOM 671 O O . ALA A 1 83 ? -6.135 -3.709 0.246 1.00 87.38 83 ALA A O 1
ATOM 672 N N . LEU A 1 84 ? -7.437 -5.163 1.353 1.00 88.38 84 LEU A N 1
ATOM 673 C CA . LEU A 1 84 ? -6.528 -6.298 1.198 1.00 88.38 84 LEU A CA 1
ATOM 674 C C . LEU A 1 84 ? -6.362 -6.706 -0.271 1.00 88.38 84 LEU A C 1
ATOM 676 O O . LEU A 1 84 ? -5.239 -6.931 -0.709 1.00 88.38 84 LEU A O 1
ATOM 680 N N . VAL A 1 85 ? -7.449 -6.751 -1.048 1.00 88.44 85 VAL A N 1
ATOM 681 C CA . VAL A 1 85 ? -7.387 -7.058 -2.489 1.00 88.44 85 VAL A CA 1
ATOM 682 C C . VAL A 1 85 ? -6.515 -6.046 -3.231 1.00 88.44 85 VAL A C 1
ATOM 684 O O . VAL A 1 85 ? -5.673 -6.441 -4.034 1.00 88.44 85 VAL A O 1
ATOM 687 N N . ILE A 1 86 ? -6.664 -4.752 -2.932 1.00 86.19 86 ILE A N 1
ATOM 688 C CA . ILE A 1 86 ? -5.832 -3.702 -3.534 1.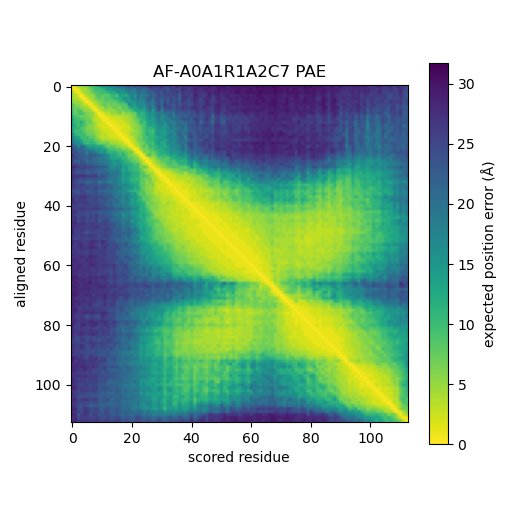00 86.19 86 ILE A CA 1
ATOM 689 C C . ILE A 1 86 ? -4.360 -3.935 -3.191 1.00 86.19 86 ILE A C 1
ATOM 691 O O . ILE A 1 86 ? -3.522 -3.936 -4.088 1.00 86.19 86 ILE A O 1
ATOM 695 N N . ILE A 1 87 ? -4.035 -4.183 -1.921 1.00 85.88 87 ILE A N 1
ATOM 696 C CA . ILE A 1 87 ? -2.644 -4.411 -1.517 1.00 85.88 87 ILE A CA 1
ATOM 697 C C . ILE A 1 87 ? -2.075 -5.667 -2.197 1.00 85.88 87 ILE A C 1
ATOM 699 O O . ILE A 1 87 ? -0.960 -5.636 -2.708 1.00 85.88 87 ILE A O 1
ATOM 703 N N . MET A 1 88 ? -2.853 -6.747 -2.295 1.00 83.31 88 MET A N 1
ATOM 704 C CA . MET A 1 88 ? -2.438 -7.976 -2.980 1.00 83.31 88 MET A CA 1
ATOM 705 C C . MET A 1 88 ? -2.161 -7.756 -4.471 1.00 83.31 88 MET A C 1
ATOM 707 O O . MET A 1 88 ? -1.212 -8.341 -4.995 1.00 83.31 88 MET A O 1
ATOM 711 N N . LEU A 1 89 ? -2.918 -6.890 -5.154 1.00 82.44 89 LEU A N 1
ATOM 712 C CA . LEU A 1 89 ? -2.623 -6.516 -6.542 1.00 82.44 89 LEU A CA 1
ATOM 713 C C . LEU A 1 89 ? -1.250 -5.844 -6.660 1.00 82.44 89 LEU A C 1
ATOM 715 O O . LEU A 1 89 ? -0.470 -6.222 -7.531 1.00 82.44 89 LEU A O 1
ATOM 719 N N . PHE A 1 90 ? -0.923 -4.921 -5.750 1.00 79.81 90 PHE A N 1
ATOM 720 C CA . PHE A 1 90 ? 0.379 -4.246 -5.739 1.00 79.81 90 PHE A CA 1
ATOM 721 C C . PHE A 1 90 ? 1.544 -5.185 -5.394 1.00 79.81 90 PHE A C 1
ATOM 723 O O . PHE A 1 90 ? 2.613 -5.099 -6.003 1.00 79.81 90 PHE A O 1
ATOM 730 N N . VAL A 1 91 ? 1.343 -6.124 -4.466 1.00 79.50 91 VAL A N 1
ATOM 731 C CA . VAL A 1 91 ? 2.346 -7.155 -4.149 1.00 79.50 91 VAL A CA 1
ATOM 732 C C . VAL A 1 91 ? 2.577 -8.067 -5.354 1.00 79.50 91 VAL A C 1
ATOM 734 O O . VAL A 1 91 ? 3.721 -8.347 -5.708 1.00 79.50 91 VAL A O 1
ATOM 737 N N . THR A 1 92 ? 1.502 -8.482 -6.026 1.00 78.56 92 THR A N 1
ATOM 738 C CA . THR A 1 92 ? 1.585 -9.353 -7.204 1.00 78.56 92 THR A CA 1
ATOM 739 C C . THR A 1 92 ? 2.290 -8.640 -8.362 1.00 78.56 92 THR A C 1
ATOM 741 O O . THR A 1 92 ? 3.170 -9.227 -8.987 1.00 78.56 92 THR A O 1
ATOM 744 N N . SER A 1 93 ? 2.000 -7.353 -8.604 1.00 71.19 93 SER A N 1
ATOM 745 C CA . SER A 1 93 ? 2.744 -6.555 -9.592 1.00 71.19 93 SER A CA 1
ATOM 746 C C . SER A 1 93 ? 4.225 -6.404 -9.2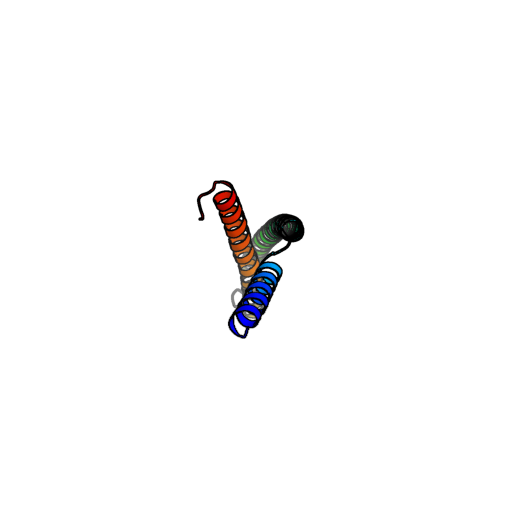35 1.00 71.19 93 SER A C 1
ATOM 748 O O . SER A 1 93 ? 5.075 -6.475 -10.119 1.00 71.19 93 SER A O 1
ATOM 750 N N . GLY A 1 94 ? 4.553 -6.264 -7.945 1.00 71.38 94 GLY A N 1
ATOM 751 C CA . GLY A 1 94 ? 5.942 -6.250 -7.480 1.00 71.38 94 GLY A CA 1
ATOM 752 C C . GLY A 1 94 ? 6.664 -7.571 -7.766 1.00 71.38 94 GLY A C 1
ATOM 753 O O . GLY A 1 94 ? 7.813 -7.564 -8.196 1.00 71.38 94 GLY A O 1
ATOM 754 N N . MET A 1 95 ? 5.978 -8.707 -7.614 1.00 70.06 95 MET A N 1
ATOM 755 C CA . MET A 1 95 ? 6.516 -10.025 -7.963 1.00 70.06 95 MET A CA 1
ATOM 756 C C . MET A 1 95 ? 6.846 -10.159 -9.455 1.00 70.06 95 MET A C 1
ATOM 758 O O . MET A 1 95 ? 7.910 -10.675 -9.796 1.00 70.06 95 MET A O 1
ATOM 762 N N . PHE A 1 96 ? 5.974 -9.666 -10.341 1.00 73.00 96 PHE A N 1
ATOM 763 C CA . PHE A 1 96 ? 6.249 -9.642 -11.781 1.00 73.00 96 PHE A CA 1
ATOM 764 C C . PHE A 1 96 ? 7.454 -8.755 -12.124 1.00 73.00 96 PHE A C 1
ATOM 766 O O . PHE A 1 96 ? 8.307 -9.177 -12.898 1.00 73.00 96 PHE A O 1
ATOM 773 N N . ALA A 1 97 ? 7.589 -7.590 -11.483 1.00 69.31 97 ALA A N 1
ATOM 774 C CA . ALA A 1 97 ? 8.751 -6.719 -11.673 1.00 69.31 97 ALA A CA 1
ATOM 775 C C . ALA A 1 97 ? 10.068 -7.374 -11.206 1.00 69.31 97 ALA A C 1
ATOM 777 O O . ALA A 1 97 ? 11.108 -7.222 -11.846 1.00 69.31 97 ALA A O 1
ATOM 778 N N . ILE A 1 98 ? 10.038 -8.145 -10.112 1.00 68.44 98 ILE A N 1
ATOM 779 C CA . ILE A 1 98 ? 11.202 -8.921 -9.652 1.00 68.44 98 ILE A CA 1
ATOM 780 C C . ILE A 1 98 ? 11.558 -10.014 -10.666 1.00 68.44 98 ILE A C 1
ATOM 782 O O . ILE A 1 98 ? 12.735 -10.201 -10.970 1.00 68.44 98 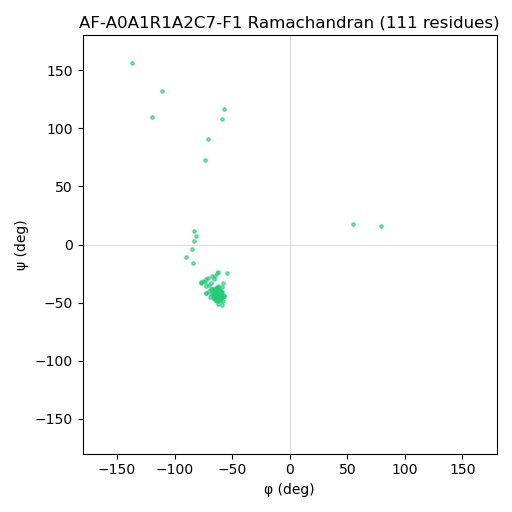ILE A O 1
ATOM 786 N N . LEU A 1 99 ? 10.559 -10.716 -11.209 1.00 74.38 99 LEU A N 1
ATOM 787 C CA . LEU A 1 99 ? 10.765 -11.722 -12.253 1.00 74.38 99 LEU A CA 1
ATOM 788 C C . LEU A 1 99 ? 11.389 -11.107 -13.509 1.00 74.38 99 LEU A C 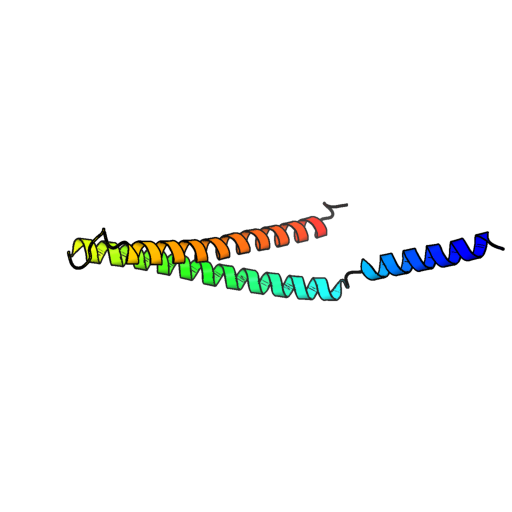1
ATOM 790 O O . LEU A 1 99 ? 12.377 -11.645 -13.996 1.00 74.38 99 LEU A O 1
ATOM 794 N N . GLU A 1 100 ? 10.885 -9.968 -13.993 1.00 72.06 100 GLU A N 1
ATOM 795 C CA . GLU A 1 100 ? 11.498 -9.227 -15.107 1.00 72.06 100 GLU A CA 1
ATOM 796 C C . GLU A 1 100 ? 12.953 -8.847 -14.807 1.00 72.06 100 GLU A C 1
ATOM 798 O O . GLU A 1 100 ? 13.835 -9.062 -15.640 1.00 72.06 100 GLU A O 1
ATOM 803 N N . GLY A 1 101 ? 13.233 -8.359 -13.594 1.00 69.69 101 GLY A N 1
ATOM 804 C CA . GLY A 1 101 ? 14.596 -8.066 -13.151 1.00 69.69 101 GLY A CA 1
ATOM 805 C C . GLY A 1 101 ? 15.512 -9.294 -13.203 1.00 69.69 101 GLY A C 1
ATOM 806 O O . GLY A 1 101 ? 16.633 -9.212 -13.706 1.00 69.69 101 GLY A O 1
ATOM 807 N N . ILE A 1 102 ? 15.028 -10.449 -12.741 1.00 74.75 102 ILE A N 1
ATOM 808 C CA . ILE A 1 102 ? 15.762 -11.721 -12.784 1.00 74.75 102 ILE A CA 1
ATOM 809 C C . ILE A 1 102 ? 15.982 -12.178 -14.232 1.00 74.75 102 ILE A C 1
ATOM 811 O O . ILE A 1 102 ? 17.104 -12.544 -14.584 1.00 74.75 102 ILE A O 1
ATOM 815 N N . PHE A 1 103 ? 14.961 -12.113 -15.090 1.00 73.12 103 PHE A N 1
ATOM 816 C CA . PHE A 1 103 ? 15.073 -12.470 -16.508 1.00 73.12 103 PHE A CA 1
ATOM 817 C C . PHE A 1 103 ? 16.069 -11.578 -17.255 1.00 73.12 103 PHE A C 1
ATOM 819 O O . PHE A 1 103 ? 16.873 -12.091 -18.030 1.00 73.12 103 PHE A O 1
ATOM 826 N N . ASN A 1 104 ? 16.105 -10.275 -16.970 1.00 71.19 104 ASN A N 1
ATOM 827 C CA . ASN A 1 104 ? 17.097 -9.366 -17.546 1.00 71.19 104 ASN A CA 1
ATOM 828 C C . ASN A 1 104 ? 18.530 -9.689 -17.103 1.00 71.19 104 ASN A C 1
ATOM 830 O O . ASN A 1 104 ? 19.461 -9.630 -17.909 1.00 71.19 104 ASN A O 1
ATOM 834 N N . VAL A 1 105 ? 18.732 -10.060 -15.835 1.00 72.12 105 VAL A N 1
ATOM 835 C CA . VAL A 1 105 ? 20.046 -10.492 -15.329 1.00 72.12 105 VAL A CA 1
ATOM 836 C C . VAL A 1 105 ? 20.469 -11.820 -15.966 1.00 72.12 105 VAL A C 1
ATOM 838 O O . VAL A 1 105 ? 21.611 -11.956 -16.400 1.00 72.12 105 VAL A O 1
ATOM 841 N N . LEU A 1 106 ? 19.545 -12.772 -16.100 1.00 69.88 106 LEU A N 1
ATOM 842 C CA . LEU A 1 106 ? 19.766 -14.056 -16.776 1.00 69.88 106 LEU A CA 1
ATOM 843 C C . LEU A 1 106 ? 20.087 -13.891 -18.269 1.00 69.88 106 LEU A C 1
ATOM 845 O O . LEU A 1 106 ? 20.988 -14.560 -18.779 1.00 69.88 106 LEU A O 1
ATOM 849 N N . GLY A 1 107 ? 19.411 -12.964 -18.951 1.00 67.06 107 GLY A N 1
ATOM 850 C CA . GLY A 1 107 ? 19.708 -12.579 -20.330 1.00 67.06 107 GLY A CA 1
ATOM 851 C C . GLY A 1 107 ? 21.105 -11.972 -20.474 1.00 67.06 107 GLY A C 1
ATOM 852 O O . GLY A 1 107 ? 21.866 -12.380 -21.348 1.00 67.06 107 GLY A O 1
ATOM 853 N N . LYS A 1 108 ? 21.506 -11.079 -19.556 1.00 66.06 108 LYS A N 1
ATOM 854 C CA . LYS A 1 108 ? 22.867 -10.503 -19.524 1.00 66.06 108 LYS A CA 1
ATOM 855 C C . LYS A 1 108 ? 23.962 -11.539 -19.240 1.00 66.06 108 LYS A C 1
ATOM 857 O O . LYS A 1 108 ? 25.087 -11.354 -19.692 1.00 66.06 108 LYS A O 1
ATOM 862 N N . MET A 1 109 ? 23.647 -12.629 -18.535 1.00 66.56 109 MET A N 1
ATOM 863 C CA . MET A 1 109 ? 24.565 -13.754 -18.293 1.00 66.56 109 MET A CA 1
ATOM 864 C C . MET A 1 109 ? 24.612 -14.776 -19.446 1.00 66.56 109 MET A C 1
ATOM 866 O O . MET A 1 109 ? 25.315 -15.777 -19.338 1.00 66.56 109 MET A O 1
ATOM 870 N N . GLY A 1 110 ? 23.901 -14.533 -20.555 1.00 61.34 110 GLY A N 1
ATOM 871 C CA . GLY A 1 110 ? 23.957 -15.369 -21.759 1.00 61.34 110 GLY A CA 1
ATOM 872 C C . GLY A 1 110 ? 23.142 -16.663 -21.685 1.00 61.34 110 GLY A C 1
ATOM 873 O O . GLY A 1 110 ? 23.356 -17.561 -22.494 1.00 61.34 110 GLY A O 1
ATOM 874 N N . TRP A 1 111 ? 22.212 -16.786 -20.730 1.00 54.50 111 TRP A N 1
ATOM 875 C CA . TRP A 1 111 ? 21.426 -18.014 -20.536 1.00 54.50 111 TRP A CA 1
ATOM 876 C C . TRP A 1 111 ? 20.178 -18.098 -21.443 1.00 54.50 111 TRP A C 1
ATOM 878 O O . TRP A 1 111 ? 19.506 -19.124 -21.485 1.00 54.50 111 TRP A O 1
ATOM 888 N N . THR A 1 112 ? 19.874 -17.067 -22.235 1.00 52.00 112 THR A N 1
ATOM 889 C CA . THR A 1 112 ? 18.846 -17.158 -23.288 1.00 52.00 112 THR A CA 1
ATOM 890 C C . THR A 1 112 ? 19.490 -16.877 -24.644 1.00 52.00 112 THR A C 1
ATOM 892 O O . THR A 1 112 ? 19.948 -15.763 -24.895 1.00 52.00 112 THR A O 1
ATOM 895 N N . MET A 1 113 ? 19.604 -17.932 -25.463 1.00 44.91 113 MET A N 1
ATOM 896 C CA . MET A 1 113 ? 19.745 -17.819 -26.921 1.00 44.91 113 MET A CA 1
ATOM 897 C C . MET A 1 113 ? 18.398 -17.450 -27.532 1.00 44.91 113 MET A C 1
ATOM 899 O O . MET A 1 113 ? 17.377 -17.954 -27.008 1.00 44.91 113 MET A O 1
#

Secondary structure (DSSP, 8-state):
-HHHHHHHHHHHHHHHHHHHH---HHHHHHHHHHHHHHHHHHHHHHHHHHHHHHHHHHHHHHHHHTTSS-TT-HHHHHHHHHHHHHHHHHHHHHHHHHHHHHHHHHHHTT---

Nearest PDB structures (foldseek):
  4ayx-assembly1_A  TM=6.773E-01  e=9.246E+00  Homo sapiens